Protein AF-A0A5K0V8P4-F1 (afdb_monomer_lite)

Sequence (91 aa):
MARNDQELKAAKNAYKEAVATGNRREEARWANVMGDLLRRRGEYVEALRWLRIDYDVSVKHLPEKHLLPTCQSLGEVYLRLESFEDALVYQ

Organism: NCBI:txid210225

Foldseek 3Di:
DVVLVVVLVVLVVQLVVCVVVVVLLSVLVSLQSNLVSCVVVVVLVVSLVSLVSSQVSCVPPHPPVSCLSSLVSQLVSCVSVVVNVSNVVSD

Secondary structure (DSSP, 8-state):
-HHHHHHHHHHHHHHHHHHHHT-HHHHHHHHHHHHHHHHHTT-HHHHHHHHHHHHHHHHHHS-GGGTHHHHHHHHHHHHHTT-HHHHHHT-

InterPro domains:
  IPR011990 Tetratricopeptide-like helical domain superfamily [G3DSA:1.25.40.10] (1-91)
  IPR011990 Tetratricopeptide-like helical domain superfamily [SSF48452] (6-90)
  IPR044227 Protein TONSOKU [PTHR47684] (1-91)

pLDDT: mean 94.81, std 6.68, range [59.62, 98.44]

Radius of gyration: 12.79 Å; chains: 1; bounding box: 23×34×30 Å

Structure (mmCIF, N/CA/C/O backbone):
data_AF-A0A5K0V8P4-F1
#
_entry.id   AF-A0A5K0V8P4-F1
#
loop_
_atom_site.group_PDB
_atom_site.id
_atom_site.type_symbol
_atom_sit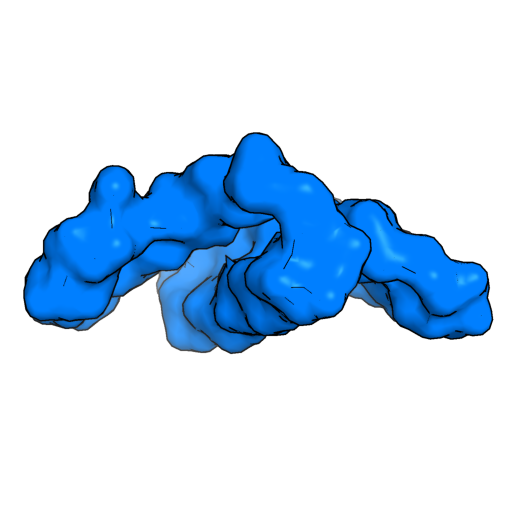e.label_atom_id
_atom_site.label_alt_id
_atom_site.label_comp_id
_atom_site.label_asym_id
_atom_site.label_entity_id
_atom_site.label_seq_id
_atom_site.pdbx_PDB_ins_code
_atom_site.Cartn_x
_atom_site.Cartn_y
_atom_site.Cartn_z
_atom_site.occupancy
_atom_site.B_iso_or_equiv
_atom_site.auth_seq_id
_atom_site.auth_comp_id
_atom_site.auth_asym_id
_atom_site.auth_atom_id
_atom_site.pdbx_PDB_model_num
ATOM 1 N N . MET A 1 1 ? -1.494 20.042 8.415 1.00 59.62 1 MET A N 1
ATOM 2 C CA . MET A 1 1 ? -2.342 19.799 7.226 1.00 59.62 1 MET A CA 1
ATOM 3 C C . MET A 1 1 ? -1.572 20.080 5.933 1.00 59.62 1 MET A C 1
ATOM 5 O O . MET A 1 1 ? -1.252 19.111 5.266 1.00 59.62 1 MET A O 1
ATOM 9 N N . ALA A 1 2 ? -1.110 21.311 5.665 1.00 68.19 2 ALA A N 1
ATOM 10 C CA . ALA A 1 2 ? -0.412 21.666 4.410 1.00 68.19 2 ALA A CA 1
ATOM 11 C C . ALA A 1 2 ? 0.793 20.776 4.010 1.00 68.19 2 ALA A C 1
ATOM 13 O O . ALA A 1 2 ? 0.958 20.448 2.837 1.00 68.19 2 ALA A O 1
ATOM 14 N N . ARG A 1 3 ? 1.621 20.342 4.972 1.00 76.06 3 ARG A N 1
ATOM 15 C CA . ARG A 1 3 ? 2.777 19.466 4.699 1.00 76.06 3 ARG A CA 1
ATOM 16 C C . ARG A 1 3 ? 2.361 18.091 4.166 1.00 76.06 3 ARG A C 1
ATOM 18 O O . ARG A 1 3 ? 2.896 17.644 3.158 1.00 76.06 3 ARG A O 1
ATOM 25 N N . ASN A 1 4 ? 1.363 17.460 4.787 1.00 75.69 4 ASN A N 1
ATOM 26 C CA . ASN A 1 4 ? 0.887 16.151 4.343 1.00 75.69 4 ASN A CA 1
ATOM 27 C C . ASN A 1 4 ? 0.246 16.242 2.948 1.00 75.69 4 ASN A C 1
ATOM 29 O O . ASN A 1 4 ? 0.184 15.235 2.249 1.00 75.69 4 ASN A O 1
ATOM 33 N N . ASP A 1 5 ? -0.333 17.389 2.561 1.00 87.19 5 ASP A N 1
ATOM 34 C CA . ASP A 1 5 ? -0.987 17.550 1.248 1.00 87.19 5 ASP A CA 1
ATOM 35 C C . ASP A 1 5 ? 0.057 17.596 0.135 1.00 87.19 5 ASP A C 1
ATOM 37 O O . ASP A 1 5 ? -0.106 16.988 -0.925 1.00 87.19 5 ASP A O 1
ATOM 41 N N . GLN A 1 6 ? 1.174 18.267 0.410 1.00 91.88 6 GLN A N 1
ATOM 42 C CA . GLN A 1 6 ? 2.330 18.278 -0.470 1.00 91.88 6 GLN A CA 1
ATOM 43 C C . GLN A 1 6 ? 2.969 16.887 -0.578 1.00 91.88 6 GLN A C 1
ATOM 45 O O . GLN A 1 6 ? 3.298 16.464 -1.685 1.00 91.88 6 GLN A O 1
ATOM 50 N N . GLU A 1 7 ? 3.085 16.158 0.536 1.00 92.81 7 GLU A N 1
ATOM 51 C CA . GLU A 1 7 ? 3.600 14.782 0.561 1.00 92.81 7 GLU A CA 1
ATOM 52 C C . GLU A 1 7 ? 2.709 13.826 -0.250 1.00 92.81 7 GLU A C 1
ATOM 54 O O . GLU A 1 7 ? 3.223 13.095 -1.095 1.00 92.81 7 GLU A O 1
ATOM 59 N N . LEU A 1 8 ? 1.378 13.897 -0.100 1.00 94.25 8 LEU A N 1
ATOM 60 C CA . LEU A 1 8 ? 0.442 13.111 -0.917 1.00 94.25 8 LEU A CA 1
ATOM 61 C C . LEU A 1 8 ? 0.550 13.451 -2.405 1.00 94.25 8 LEU A C 1
ATOM 63 O O . LEU A 1 8 ? 0.542 12.563 -3.256 1.00 94.25 8 LEU A O 1
ATOM 67 N N . LYS A 1 9 ? 0.661 14.737 -2.748 1.00 95.94 9 LYS A N 1
ATOM 68 C CA . LYS A 1 9 ? 0.798 15.155 -4.147 1.00 95.94 9 LYS A CA 1
ATOM 69 C C . LYS A 1 9 ? 2.107 14.647 -4.757 1.00 95.94 9 LYS A C 1
ATOM 71 O O . LYS A 1 9 ? 2.098 14.163 -5.888 1.00 95.94 9 LYS A O 1
ATOM 76 N N . ALA A 1 10 ? 3.209 14.738 -4.015 1.00 96.31 10 ALA A N 1
ATOM 77 C CA . ALA A 1 10 ? 4.510 14.243 -4.449 1.00 96.31 10 ALA A CA 1
ATOM 78 C C . ALA A 1 10 ? 4.498 12.717 -4.629 1.00 96.31 10 ALA A C 1
ATOM 80 O O . ALA A 1 10 ? 4.866 12.232 -5.698 1.00 96.31 10 ALA A O 1
ATOM 81 N N . ALA A 1 11 ? 3.990 11.973 -3.641 1.00 96.81 11 ALA A N 1
ATOM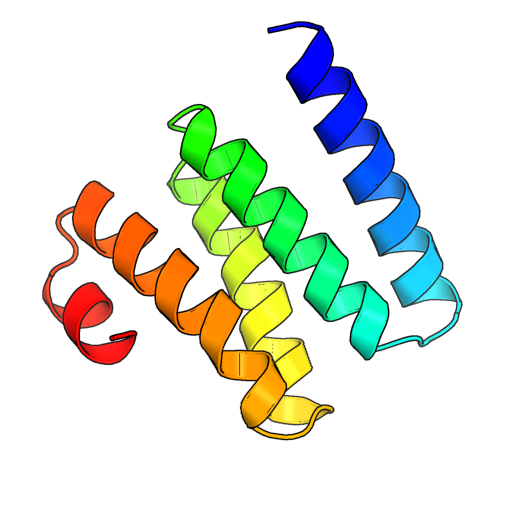 82 C CA . ALA A 1 11 ? 3.874 10.518 -3.707 1.00 96.81 11 ALA A CA 1
ATOM 83 C C . ALA A 1 11 ? 2.976 10.064 -4.870 1.00 96.81 11 ALA A C 1
ATOM 85 O O . ALA A 1 11 ? 3.341 9.157 -5.614 1.00 96.81 11 ALA A O 1
ATOM 86 N N . LYS A 1 12 ? 1.851 10.751 -5.114 1.00 97.31 12 LYS A N 1
ATOM 87 C CA . LYS A 1 12 ? 0.964 10.459 -6.251 1.00 97.31 12 LYS A CA 1
ATOM 88 C C . LYS A 1 12 ? 1.635 10.690 -7.606 1.00 97.31 12 LYS A C 1
ATOM 90 O O . LYS A 1 12 ? 1.376 9.942 -8.547 1.00 97.31 12 LYS A O 1
ATOM 95 N N . ASN A 1 13 ? 2.467 11.722 -7.734 1.00 98.00 13 ASN A N 1
ATOM 96 C CA . ASN A 1 13 ? 3.220 11.965 -8.965 1.00 98.00 13 ASN A CA 1
ATOM 97 C C . ASN A 1 13 ? 4.284 10.883 -9.186 1.00 98.00 13 ASN A C 1
ATOM 99 O O . ASN A 1 13 ? 4.362 10.339 -10.284 1.00 98.00 13 ASN A O 1
ATOM 103 N N . ALA A 1 14 ? 5.027 10.518 -8.140 1.00 98.06 14 ALA A N 1
ATOM 104 C CA . ALA A 1 14 ? 6.039 9.469 -8.213 1.00 98.06 14 ALA A CA 1
ATOM 105 C C . ALA A 1 14 ? 5.429 8.083 -8.506 1.00 98.06 14 ALA A C 1
ATOM 107 O O . ALA A 1 14 ? 5.973 7.323 -9.302 1.00 98.06 14 ALA A O 1
ATOM 108 N N . TYR A 1 15 ? 4.244 7.789 -7.957 1.00 98.25 15 TYR A N 1
ATOM 109 C CA . TYR A 1 15 ? 3.459 6.608 -8.326 1.00 98.25 15 TYR A CA 1
ATOM 110 C C . TYR A 1 15 ? 3.146 6.581 -9.830 1.00 98.25 15 TYR A C 1
ATOM 112 O O . TYR A 1 15 ? 3.400 5.583 -10.499 1.00 98.25 15 TYR A O 1
ATOM 120 N N . LYS A 1 16 ? 2.634 7.686 -10.389 1.00 98.31 16 LYS A N 1
ATOM 121 C CA . LYS A 1 16 ? 2.310 7.768 -11.825 1.00 98.31 16 LYS A CA 1
ATOM 122 C C . LYS A 1 16 ? 3.536 7.567 -12.711 1.00 98.31 16 LYS A C 1
ATOM 124 O O . LYS A 1 16 ? 3.432 6.913 -13.743 1.00 98.31 16 LYS A O 1
ATOM 129 N N . GLU A 1 17 ? 4.676 8.121 -12.317 1.00 98.44 17 GLU A N 1
ATOM 130 C CA . GLU A 1 17 ? 5.940 7.932 -13.027 1.00 98.44 17 GLU A CA 1
ATOM 131 C C . GLU A 1 17 ? 6.406 6.470 -12.973 1.00 98.44 17 GLU A C 1
ATOM 133 O O . GLU A 1 17 ? 6.791 5.904 -13.997 1.00 98.44 17 GLU A O 1
ATOM 138 N N . ALA A 1 18 ? 6.298 5.818 -11.813 1.00 98.12 18 ALA A N 1
ATOM 139 C CA . ALA A 1 18 ? 6.622 4.401 -11.670 1.00 98.12 18 ALA A CA 1
ATOM 140 C C . ALA A 1 18 ? 5.729 3.511 -12.551 1.00 98.12 18 ALA A C 1
ATOM 142 O O . ALA A 1 18 ? 6.232 2.619 -13.232 1.00 98.12 18 ALA A O 1
ATOM 143 N N . VAL A 1 19 ? 4.425 3.805 -12.612 1.00 98.00 19 VAL A N 1
ATOM 144 C CA . VAL A 1 19 ? 3.488 3.123 -13.520 1.00 98.00 19 VAL A CA 1
ATOM 145 C C . VAL A 1 19 ? 3.883 3.353 -14.982 1.00 98.00 19 VAL A C 1
ATOM 147 O O . VAL A 1 19 ? 3.958 2.399 -15.752 1.00 98.00 19 VAL A O 1
ATOM 150 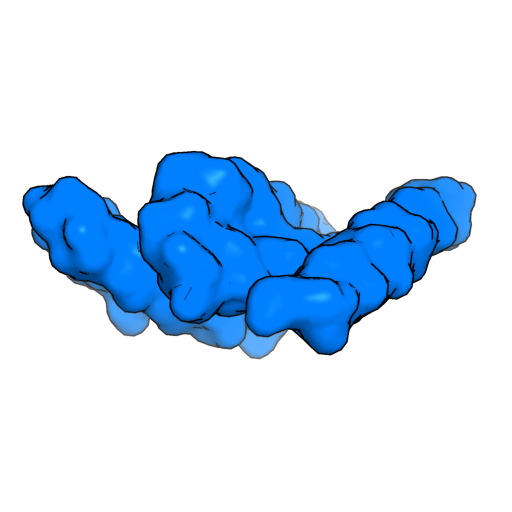N N . ALA A 1 20 ? 4.181 4.598 -15.368 1.00 98.19 20 ALA A N 1
ATOM 151 C CA . ALA A 1 20 ? 4.543 4.950 -16.743 1.00 98.19 20 ALA A CA 1
ATOM 152 C C . ALA A 1 20 ? 5.858 4.300 -17.206 1.00 98.19 20 ALA A C 1
ATOM 154 O O . ALA A 1 20 ? 6.004 3.963 -18.378 1.00 98.19 20 ALA A O 1
ATOM 155 N N . THR A 1 21 ? 6.802 4.104 -16.287 1.00 97.75 21 THR A N 1
ATOM 156 C CA . THR A 1 21 ? 8.098 3.461 -16.554 1.00 97.75 21 THR A CA 1
ATOM 157 C C . THR A 1 21 ? 8.065 1.939 -16.388 1.00 97.75 21 THR A C 1
ATOM 159 O O . THR A 1 21 ? 9.064 1.274 -16.655 1.00 97.75 21 THR A O 1
ATOM 162 N N . GLY A 1 22 ? 6.936 1.366 -15.952 1.00 97.38 22 GLY A N 1
ATOM 163 C CA . GLY A 1 22 ? 6.804 -0.068 -15.679 1.00 97.38 22 GLY A CA 1
ATOM 164 C C . GLY A 1 22 ? 7.577 -0.543 -14.442 1.00 97.38 22 GLY A C 1
ATOM 165 O O . GLY A 1 22 ? 7.781 -1.745 -14.262 1.00 97.38 22 GLY A O 1
ATOM 166 N N . ASN A 1 23 ? 8.013 0.374 -13.575 1.00 98.00 23 ASN A N 1
ATOM 167 C CA . ASN A 1 23 ? 8.756 0.050 -12.365 1.00 98.00 23 ASN A CA 1
ATOM 168 C C . ASN A 1 23 ? 7.811 -0.432 -11.254 1.00 98.00 23 ASN A C 1
ATOM 170 O O . ASN A 1 23 ? 7.397 0.335 -10.384 1.00 98.00 23 ASN A O 1
ATOM 174 N N . ARG A 1 24 ? 7.518 -1.738 -11.257 1.00 97.56 24 ARG A N 1
ATOM 175 C CA . ARG A 1 24 ? 6.609 -2.387 -10.293 1.00 97.56 24 ARG A CA 1
ATOM 176 C C . ARG A 1 24 ? 7.020 -2.204 -8.836 1.00 97.56 24 ARG A C 1
ATOM 178 O O . ARG A 1 24 ? 6.166 -2.093 -7.965 1.00 97.56 24 ARG A O 1
ATOM 185 N N . ARG A 1 25 ? 8.326 -2.139 -8.560 1.00 97.12 25 ARG A N 1
ATOM 186 C CA . ARG A 1 25 ? 8.828 -1.940 -7.195 1.00 97.12 25 ARG A CA 1
ATOM 187 C C . ARG A 1 25 ? 8.475 -0.552 -6.670 1.00 97.12 25 ARG A C 1
ATOM 189 O O . ARG A 1 25 ? 8.018 -0.429 -5.539 1.00 97.12 25 ARG A O 1
ATOM 196 N N . GLU A 1 26 ? 8.713 0.484 -7.467 1.00 97.88 26 GLU A N 1
ATOM 197 C CA . GLU A 1 26 ? 8.373 1.852 -7.067 1.00 97.88 26 GLU A CA 1
ATOM 198 C C . GLU A 1 26 ? 6.858 2.086 -7.100 1.00 97.88 26 GLU A C 1
ATOM 200 O O . GLU A 1 26 ? 6.349 2.795 -6.240 1.00 97.88 26 GLU A O 1
ATOM 205 N N . GLU A 1 27 ? 6.126 1.447 -8.019 1.00 98.19 27 GLU A N 1
ATOM 206 C CA . GLU A 1 27 ? 4.657 1.465 -8.055 1.00 98.19 27 GLU A CA 1
ATOM 207 C C . GLU A 1 27 ? 4.076 0.988 -6.716 1.00 98.19 27 GLU A C 1
ATOM 209 O O . GLU A 1 27 ? 3.316 1.719 -6.077 1.00 98.19 27 GLU A O 1
ATOM 214 N N . ALA A 1 28 ? 4.506 -0.192 -6.260 1.00 97.94 28 ALA A N 1
ATOM 215 C CA . ALA A 1 28 ? 4.086 -0.776 -4.992 1.00 97.94 28 ALA A CA 1
ATOM 216 C C . ALA A 1 28 ? 4.485 0.116 -3.801 1.00 97.94 28 ALA A C 1
ATOM 218 O O . ALA A 1 28 ? 3.650 0.513 -2.987 1.00 97.94 28 ALA A O 1
ATOM 219 N N . ARG A 1 29 ? 5.749 0.569 -3.770 1.00 97.81 29 ARG A N 1
ATOM 220 C CA . ARG A 1 29 ? 6.265 1.441 -2.704 1.00 97.81 29 ARG A CA 1
ATOM 221 C C . ARG A 1 29 ? 5.471 2.739 -2.569 1.00 97.81 29 ARG A C 1
ATOM 223 O O . ARG A 1 29 ? 5.137 3.143 -1.458 1.00 97.81 29 ARG A O 1
ATOM 230 N N . TRP A 1 30 ? 5.201 3.433 -3.674 1.00 98.25 30 TRP A N 1
ATOM 231 C CA . TRP A 1 30 ? 4.480 4.704 -3.619 1.00 98.25 30 TRP A CA 1
ATOM 232 C C . TRP A 1 30 ? 3.005 4.516 -3.285 1.00 98.25 30 TRP A C 1
ATOM 234 O O . TRP A 1 30 ? 2.443 5.361 -2.588 1.00 98.25 30 TRP A O 1
ATOM 244 N N . ALA A 1 31 ? 2.398 3.402 -3.698 1.00 98.25 31 ALA A N 1
ATOM 245 C CA . ALA A 1 31 ? 1.062 3.039 -3.251 1.00 98.25 31 ALA A CA 1
ATOM 246 C C . ALA A 1 31 ? 1.017 2.799 -1.727 1.00 98.25 31 ALA A C 1
ATOM 248 O O . ALA A 1 31 ? 0.136 3.345 -1.061 1.00 98.25 31 ALA A O 1
ATOM 249 N N . ASN A 1 32 ? 2.017 2.119 -1.151 1.00 97.94 32 ASN A N 1
ATOM 250 C CA . ASN A 1 32 ? 2.143 1.960 0.303 1.00 97.94 32 ASN A CA 1
ATOM 251 C C . ASN A 1 32 ? 2.196 3.311 1.033 1.00 97.94 32 ASN A C 1
ATOM 253 O O . ASN A 1 32 ? 1.413 3.576 1.944 1.00 97.94 32 ASN A O 1
ATOM 257 N N . VAL A 1 33 ? 3.083 4.202 0.570 1.00 97.56 33 VAL A N 1
ATOM 258 C CA . VAL A 1 33 ? 3.282 5.540 1.149 1.00 97.56 33 VAL A CA 1
ATOM 259 C C . VAL A 1 33 ? 1.997 6.367 1.100 1.00 97.56 33 VAL A C 1
ATOM 261 O O . VAL A 1 33 ? 1.664 7.041 2.074 1.00 97.56 33 VAL A O 1
ATOM 264 N N . MET A 1 34 ? 1.255 6.313 -0.011 1.00 98.06 34 MET A N 1
ATOM 265 C CA . MET A 1 34 ? -0.051 6.969 -0.122 1.00 98.06 34 MET A CA 1
ATOM 266 C C . MET A 1 34 ? -1.031 6.432 0.924 1.00 98.06 34 MET A C 1
ATOM 268 O O . MET A 1 34 ? -1.655 7.221 1.637 1.00 98.06 34 MET A O 1
ATOM 272 N N . GLY A 1 35 ? -1.119 5.105 1.053 1.00 97.56 35 GLY A N 1
ATOM 273 C CA . GLY A 1 35 ? -1.948 4.438 2.053 1.00 97.56 35 GLY A CA 1
ATOM 274 C C . GLY A 1 35 ? -1.624 4.886 3.477 1.00 97.56 35 GLY A C 1
ATOM 275 O O . GLY A 1 35 ? -2.507 5.301 4.226 1.00 97.56 35 GLY A O 1
ATOM 276 N N . ASP A 1 36 ? -0.343 4.909 3.827 1.00 96.94 36 ASP A N 1
ATOM 277 C CA . ASP A 1 36 ? 0.129 5.326 5.145 1.00 96.94 36 ASP A CA 1
ATOM 278 C C . ASP A 1 36 ? -0.148 6.803 5.455 1.00 96.94 36 ASP A C 1
ATOM 280 O O . ASP A 1 36 ? -0.562 7.143 6.569 1.00 96.94 36 ASP A O 1
ATOM 284 N N . LEU A 1 37 ? 0.045 7.698 4.483 1.00 96.31 37 LEU A N 1
ATOM 285 C CA . LEU A 1 37 ? -0.250 9.123 4.649 1.00 96.31 37 LEU A CA 1
ATOM 286 C C . LEU A 1 37 ? -1.745 9.368 4.887 1.00 96.31 37 LEU A C 1
ATOM 288 O O . LEU A 1 37 ? -2.100 10.174 5.749 1.00 96.31 37 LEU A O 1
ATOM 292 N N . LEU A 1 38 ? -2.614 8.664 4.159 1.00 96.69 38 LEU A N 1
ATOM 293 C CA . LEU A 1 38 ? -4.070 8.739 4.319 1.00 96.69 38 LEU A CA 1
ATOM 294 C C . LEU A 1 38 ? -4.522 8.138 5.652 1.00 96.69 38 LEU A C 1
ATOM 296 O O . LEU A 1 38 ? -5.309 8.745 6.378 1.00 96.69 38 LEU A O 1
ATOM 300 N N . ARG A 1 39 ? -3.945 7.000 6.048 1.00 95.38 39 ARG A N 1
ATOM 301 C CA . ARG A 1 39 ? -4.197 6.371 7.348 1.00 95.38 39 ARG A CA 1
ATOM 302 C C . ARG A 1 39 ? -3.862 7.311 8.503 1.00 95.38 39 ARG A C 1
ATOM 304 O O . ARG A 1 39 ? -4.652 7.436 9.436 1.00 95.38 39 ARG A O 1
ATOM 311 N N . ARG A 1 40 ? -2.734 8.029 8.431 1.00 94.00 40 ARG A N 1
ATOM 312 C CA . ARG A 1 40 ? -2.345 9.039 9.438 1.00 94.00 40 ARG A CA 1
ATOM 313 C C . ARG A 1 40 ? -3.304 10.231 9.509 1.00 94.00 40 ARG A C 1
ATOM 315 O O . ARG A 1 40 ? -3.326 10.916 10.526 1.00 94.00 40 ARG A O 1
ATOM 322 N N . ARG A 1 41 ? -4.092 10.484 8.460 1.00 93.81 41 ARG A N 1
ATOM 323 C CA . ARG A 1 41 ? -5.152 11.509 8.441 1.00 93.81 41 ARG A CA 1
ATOM 324 C C . ARG A 1 41 ? -6.502 11.005 8.948 1.00 93.81 41 ARG A C 1
ATOM 326 O O . ARG A 1 41 ? -7.413 11.810 9.097 1.00 93.81 41 ARG A O 1
ATOM 333 N N . GLY A 1 42 ? -6.639 9.703 9.192 1.00 94.94 42 GLY A N 1
ATOM 334 C CA . GLY A 1 42 ? -7.927 9.074 9.486 1.00 94.94 42 GLY A CA 1
ATOM 335 C C . GLY A 1 42 ? -8.753 8.745 8.239 1.00 94.94 42 GLY A C 1
ATOM 336 O O . GLY A 1 42 ? -9.888 8.295 8.359 1.00 94.94 42 GLY A O 1
ATOM 337 N N . GLU A 1 43 ? -8.200 8.918 7.035 1.00 97.00 43 GLU A N 1
ATOM 338 C CA . GLU A 1 43 ? -8.862 8.591 5.767 1.00 97.00 43 GLU A CA 1
ATOM 339 C C . GLU A 1 43 ? -8.722 7.087 5.463 1.00 97.00 43 GLU A C 1
ATOM 341 O O . GLU A 1 43 ? -8.126 6.678 4.468 1.00 97.00 43 GLU A O 1
ATOM 346 N N . TYR A 1 44 ? -9.236 6.239 6.357 1.00 96.88 44 TYR A N 1
ATOM 347 C CA . TYR A 1 44 ? -8.971 4.795 6.361 1.00 96.88 44 TYR A CA 1
ATOM 348 C C . TYR A 1 44 ? -9.475 4.059 5.113 1.00 96.88 44 TYR A C 1
ATOM 350 O O . TYR A 1 44 ? -8.793 3.171 4.609 1.00 96.88 44 TYR A O 1
ATOM 358 N N . VAL A 1 45 ? -10.636 4.440 4.573 1.00 96.38 45 VAL A N 1
ATOM 359 C CA . VAL A 1 45 ? -11.197 3.799 3.369 1.00 96.38 45 VAL A CA 1
ATOM 360 C C . VAL A 1 45 ? -10.332 4.076 2.138 1.00 96.38 45 VAL A C 1
ATOM 362 O O . VAL A 1 45 ? -10.071 3.168 1.350 1.00 96.38 45 VAL A O 1
ATOM 365 N N . GLU A 1 46 ? -9.862 5.313 1.972 1.00 97.38 46 GLU A N 1
ATOM 366 C CA . GLU A 1 46 ? -8.975 5.664 0.860 1.00 97.38 46 GLU A CA 1
ATOM 367 C C . GLU A 1 46 ? -7.579 5.066 1.077 1.00 97.38 46 GLU A C 1
ATOM 369 O O . GLU A 1 46 ? -6.983 4.546 0.134 1.00 97.38 46 GLU A O 1
ATOM 374 N N . ALA A 1 47 ? -7.091 5.035 2.323 1.00 98.06 47 ALA A N 1
ATOM 375 C CA . ALA A 1 47 ? -5.855 4.343 2.676 1.00 98.06 47 ALA A CA 1
ATOM 376 C C . ALA A 1 47 ? -5.887 2.870 2.246 1.00 98.06 47 ALA A C 1
ATOM 378 O O . ALA A 1 47 ? -4.957 2.398 1.593 1.00 98.06 47 ALA A O 1
ATOM 379 N N . LEU A 1 48 ? -6.986 2.166 2.535 1.00 97.88 48 LEU A N 1
ATOM 380 C CA . LEU A 1 48 ? -7.167 0.762 2.175 1.00 97.88 48 LEU A CA 1
ATOM 381 C C . LEU A 1 48 ? -7.063 0.526 0.661 1.00 97.88 48 LEU A C 1
ATOM 383 O O . LEU A 1 48 ? -6.468 -0.458 0.227 1.00 97.88 48 LEU A O 1
ATOM 387 N N . ARG A 1 49 ? -7.613 1.433 -0.158 1.00 98.19 49 ARG A N 1
ATOM 388 C CA . ARG A 1 49 ? -7.533 1.330 -1.625 1.00 98.19 49 ARG A CA 1
ATOM 389 C C . ARG A 1 49 ? -6.090 1.378 -2.108 1.00 98.19 49 ARG A C 1
ATOM 391 O O . ARG A 1 49 ? -5.701 0.557 -2.931 1.00 98.19 49 ARG A O 1
ATOM 398 N N . TRP A 1 50 ? -5.298 2.300 -1.570 1.00 98.44 50 TRP A N 1
ATOM 399 C CA . TRP A 1 50 ? -3.885 2.431 -1.922 1.00 98.44 50 TRP A CA 1
ATOM 400 C C . TRP A 1 50 ? -3.044 1.249 -1.442 1.00 98.44 50 TRP A C 1
ATOM 402 O O . TRP A 1 50 ? -2.243 0.722 -2.209 1.00 98.44 50 TRP A O 1
ATOM 412 N N . LEU A 1 51 ? -3.273 0.773 -0.218 1.00 98.00 51 LEU A N 1
ATOM 413 C CA . LEU A 1 51 ? -2.568 -0.397 0.308 1.00 98.00 51 LEU A CA 1
ATOM 414 C C . LEU A 1 51 ? -2.895 -1.679 -0.474 1.00 98.00 51 LEU A C 1
ATOM 416 O O . LEU A 1 51 ? -2.018 -2.510 -0.682 1.00 98.00 51 LEU A O 1
ATOM 420 N N . ARG A 1 52 ? -4.127 -1.832 -0.977 1.00 97.69 52 ARG A N 1
ATOM 421 C CA . ARG A 1 52 ? -4.489 -2.958 -1.857 1.00 97.69 52 ARG A CA 1
ATOM 422 C C . ARG A 1 52 ? -3.768 -2.915 -3.205 1.00 97.69 52 ARG A C 1
ATOM 424 O O . ARG A 1 52 ? -3.385 -3.966 -3.701 1.00 97.69 52 ARG A O 1
ATOM 431 N N . ILE A 1 53 ? -3.532 -1.727 -3.770 1.00 98.25 53 ILE A N 1
ATOM 432 C CA . ILE A 1 53 ? -2.730 -1.587 -5.000 1.00 98.25 53 ILE A CA 1
ATOM 433 C C . ILE A 1 53 ? -1.308 -2.100 -4.761 1.00 98.25 53 ILE A C 1
ATOM 435 O O . ILE A 1 53 ? -0.804 -2.893 -5.552 1.00 98.25 53 ILE A O 1
ATOM 439 N N . ASP A 1 54 ? -0.674 -1.672 -3.668 1.00 98.19 54 ASP A N 1
ATOM 440 C CA . ASP A 1 54 ? 0.650 -2.161 -3.278 1.00 98.19 54 ASP A CA 1
ATOM 441 C C . ASP A 1 54 ? 0.659 -3.687 -3.105 1.00 98.19 54 ASP A C 1
ATOM 443 O O . ASP A 1 54 ? 1.484 -4.370 -3.710 1.00 98.19 54 ASP A O 1
ATOM 447 N N . TYR A 1 55 ? -0.316 -4.229 -2.372 1.00 97.56 55 TYR A N 1
ATOM 448 C CA . TYR A 1 55 ? -0.432 -5.666 -2.130 1.00 97.56 55 TYR A CA 1
ATOM 449 C C . TYR A 1 55 ? -0.538 -6.448 -3.444 1.00 97.56 55 TYR A C 1
ATOM 451 O O . TYR A 1 55 ? 0.232 -7.378 -3.678 1.00 97.56 55 TYR A O 1
ATOM 459 N N . ASP A 1 56 ? -1.433 -6.030 -4.341 1.00 97.94 56 ASP A N 1
ATOM 460 C CA . ASP A 1 56 ? -1.659 -6.698 -5.621 1.00 97.94 56 ASP A CA 1
ATOM 461 C C . ASP A 1 56 ? -0.422 -6.666 -6.525 1.00 97.94 56 ASP A C 1
ATOM 463 O O . ASP A 1 56 ? -0.110 -7.661 -7.187 1.00 97.94 56 ASP A O 1
ATOM 467 N N . VAL A 1 57 ? 0.290 -5.536 -6.573 1.00 97.75 57 VAL A N 1
ATOM 468 C CA . VAL A 1 57 ? 1.528 -5.408 -7.354 1.00 97.75 57 VAL A CA 1
ATOM 469 C C . VAL A 1 57 ? 2.628 -6.270 -6.741 1.00 97.75 57 VAL A C 1
ATOM 471 O O . VAL A 1 57 ? 3.315 -6.993 -7.467 1.00 97.75 57 VAL A O 1
ATOM 474 N N . SER A 1 58 ? 2.769 -6.231 -5.416 1.00 97.00 58 SER A N 1
ATOM 475 C CA . SER A 1 58 ? 3.771 -6.992 -4.677 1.00 97.00 58 SER A CA 1
ATOM 476 C C . SER A 1 58 ? 3.577 -8.499 -4.846 1.00 97.00 58 SER A C 1
ATOM 478 O O . SER A 1 58 ? 4.527 -9.177 -5.229 1.00 97.00 58 SER A O 1
ATOM 480 N N . VAL A 1 59 ? 2.352 -9.015 -4.690 1.00 96.88 59 VAL A N 1
ATOM 481 C CA . VAL A 1 59 ? 2.022 -10.440 -4.900 1.00 96.88 59 VAL A CA 1
ATOM 482 C C . VAL A 1 59 ? 2.322 -10.900 -6.324 1.00 96.88 59 VAL A C 1
ATOM 484 O O . VAL A 1 59 ? 2.833 -11.999 -6.528 1.00 96.88 59 VAL A O 1
ATOM 487 N N . LYS A 1 60 ? 1.986 -10.085 -7.330 1.00 97.19 60 LYS A N 1
ATOM 488 C CA . LYS A 1 60 ? 2.088 -10.495 -8.740 1.00 97.19 60 LYS A CA 1
ATOM 489 C C . LYS A 1 60 ? 3.496 -10.386 -9.308 1.00 97.19 60 LYS A C 1
ATOM 491 O O . LYS A 1 60 ? 3.819 -11.102 -10.256 1.00 97.19 60 LYS A O 1
ATOM 496 N N . HIS A 1 61 ? 4.300 -9.446 -8.813 1.00 97.00 61 HIS A N 1
ATOM 497 C CA . HIS A 1 61 ? 5.514 -9.023 -9.513 1.00 97.00 61 HIS A CA 1
ATOM 498 C C . HIS A 1 61 ? 6.769 -8.970 -8.647 1.00 97.00 61 HIS A C 1
ATOM 500 O O . HIS A 1 61 ? 7.861 -8.876 -9.210 1.00 97.00 61 HIS A O 1
ATOM 506 N N . LEU A 1 62 ? 6.653 -8.998 -7.316 1.00 96.12 62 LEU A N 1
ATOM 507 C CA . LEU A 1 62 ? 7.783 -8.782 -6.417 1.00 96.12 62 LEU A CA 1
ATOM 508 C C . LEU A 1 62 ? 8.053 -10.008 -5.530 1.00 96.12 62 LEU A C 1
ATOM 510 O O . LEU A 1 62 ? 7.164 -10.816 -5.278 1.00 96.12 62 LEU A O 1
ATOM 514 N N . PRO A 1 63 ? 9.289 -10.161 -5.023 1.00 96.00 63 PRO A N 1
ATOM 515 C CA . PRO A 1 63 ? 9.583 -11.156 -3.999 1.00 96.00 63 PRO A CA 1
ATOM 516 C C . PRO A 1 63 ? 8.784 -10.907 -2.714 1.00 96.00 63 PRO A C 1
ATOM 518 O O . PRO A 1 63 ? 8.618 -9.759 -2.304 1.00 96.00 63 PRO A O 1
ATOM 521 N N . GLU A 1 64 ? 8.416 -11.983 -2.019 1.00 91.00 64 GLU A N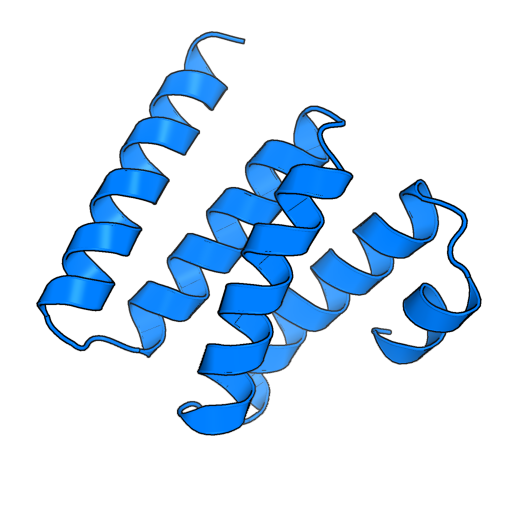 1
ATOM 522 C CA . GLU A 1 64 ? 7.541 -11.985 -0.833 1.00 91.00 64 GLU A CA 1
ATOM 523 C C . GLU A 1 64 ? 7.951 -11.000 0.275 1.00 91.00 64 GLU A C 1
ATOM 525 O O . GLU 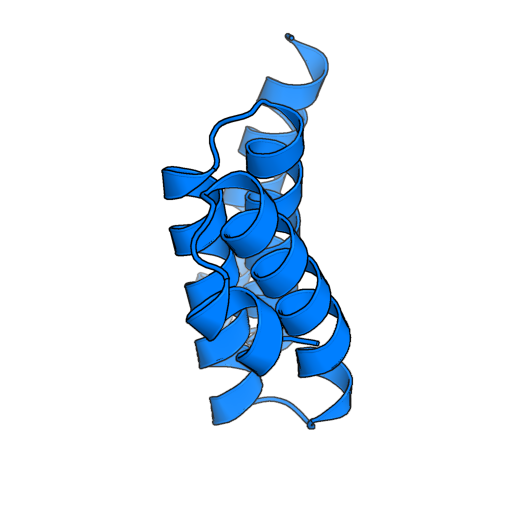A 1 64 ? 7.102 -10.379 0.904 1.00 91.00 64 GLU A O 1
ATOM 530 N N . LYS A 1 65 ? 9.251 -10.742 0.461 1.00 92.06 65 LYS A N 1
ATOM 531 C CA . LYS A 1 65 ? 9.744 -9.740 1.428 1.00 92.06 65 LYS A CA 1
ATOM 532 C C . LYS A 1 65 ? 9.161 -8.332 1.231 1.00 92.06 65 LYS A C 1
ATOM 534 O O . LYS A 1 65 ? 9.198 -7.529 2.158 1.00 92.06 65 LYS A O 1
ATOM 539 N N . HIS A 1 66 ? 8.689 -8.008 0.026 1.00 91.06 66 HIS A N 1
ATOM 540 C CA . HIS A 1 66 ? 8.076 -6.719 -0.282 1.00 91.06 66 HIS A CA 1
ATOM 541 C C . HIS A 1 66 ? 6.614 -6.621 0.171 1.00 91.06 66 HIS A C 1
ATOM 543 O O . HIS A 1 66 ? 6.130 -5.503 0.286 1.00 91.06 66 HIS A O 1
ATOM 549 N N . LEU A 1 67 ? 5.948 -7.740 0.486 1.00 92.75 67 LEU A N 1
ATOM 550 C CA . LEU A 1 67 ? 4.587 -7.741 1.029 1.00 92.75 67 LEU A CA 1
ATOM 551 C C . LEU A 1 67 ? 4.512 -7.300 2.492 1.00 92.75 67 LEU A C 1
ATOM 553 O O . LEU A 1 67 ? 3.500 -6.738 2.902 1.00 92.75 67 LEU A O 1
ATOM 557 N N . LEU A 1 68 ? 5.545 -7.591 3.290 1.00 92.88 68 LEU A N 1
ATOM 558 C CA . LEU A 1 68 ? 5.481 -7.440 4.750 1.00 92.88 68 LEU A CA 1
ATOM 559 C C . LEU A 1 68 ? 5.063 -6.026 5.199 1.00 92.88 68 LEU A C 1
ATOM 561 O O . LEU A 1 68 ? 4.165 -5.928 6.036 1.00 92.88 68 LEU A O 1
ATOM 565 N N . PRO A 1 69 ? 5.619 -4.930 4.635 1.00 94.06 69 PRO A N 1
ATOM 566 C CA . PRO A 1 69 ? 5.186 -3.582 5.002 1.00 94.06 69 PRO A CA 1
ATOM 567 C C . PRO A 1 69 ? 3.711 -3.320 4.668 1.00 94.06 69 PRO A C 1
ATOM 569 O O . PRO A 1 69 ? 3.004 -2.668 5.432 1.00 94.06 69 PRO A O 1
ATOM 572 N N . THR A 1 70 ? 3.222 -3.841 3.541 1.00 95.50 70 THR A N 1
ATOM 573 C CA . THR A 1 70 ? 1.832 -3.675 3.107 1.00 95.50 70 THR A CA 1
ATOM 574 C C . THR A 1 70 ? 0.858 -4.424 3.992 1.00 95.50 70 THR A C 1
ATOM 576 O O . THR A 1 70 ? -0.176 -3.864 4.350 1.00 95.50 70 THR A O 1
ATOM 579 N N . CYS A 1 71 ? 1.180 -5.669 4.355 1.00 96.31 71 CYS A N 1
ATOM 580 C CA . CYS A 1 71 ? 0.366 -6.459 5.272 1.00 96.31 71 CYS A CA 1
ATOM 581 C C . CYS A 1 71 ? 0.238 -5.732 6.610 1.00 96.31 71 CYS A C 1
ATOM 583 O O . CYS A 1 71 ? -0.881 -5.466 7.036 1.00 96.31 71 CYS A O 1
ATOM 585 N N . GLN A 1 72 ? 1.352 -5.267 7.186 1.00 96.00 72 GLN A N 1
ATOM 586 C CA . GLN A 1 72 ? 1.317 -4.492 8.426 1.00 96.00 72 GLN A CA 1
ATOM 587 C C . GLN A 1 72 ? 0.381 -3.274 8.317 1.00 96.00 72 GLN A C 1
ATOM 589 O O . GLN A 1 72 ? -0.506 -3.092 9.155 1.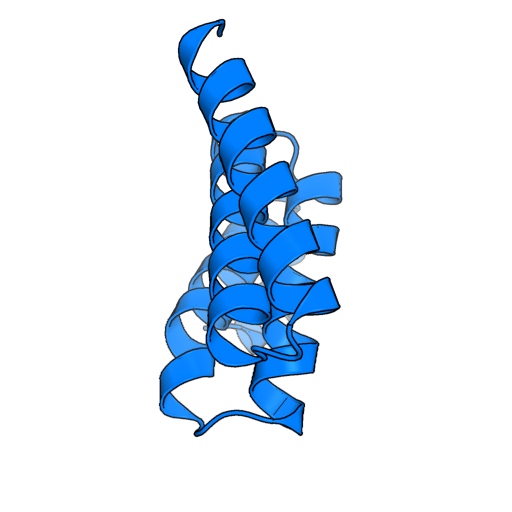00 96.00 72 GLN A O 1
ATOM 594 N N . SER A 1 73 ? 0.529 -2.450 7.273 1.00 96.50 73 SER A N 1
ATOM 595 C CA . SER A 1 73 ? -0.335 -1.279 7.085 1.00 96.50 73 SER A CA 1
ATOM 596 C C . SER A 1 73 ? -1.805 -1.663 6.868 1.00 96.50 73 SER A C 1
ATOM 598 O O . SER A 1 73 ? -2.687 -0.970 7.378 1.00 96.50 73 SER A O 1
ATOM 600 N N . LEU A 1 74 ? -2.095 -2.755 6.149 1.00 97.50 74 LEU A N 1
ATOM 601 C CA . LEU A 1 74 ? -3.457 -3.272 5.963 1.00 97.50 74 LEU A CA 1
ATOM 602 C C . LEU A 1 74 ? -4.063 -3.715 7.294 1.00 97.50 74 LEU A C 1
ATOM 604 O O . LEU A 1 74 ? -5.163 -3.273 7.619 1.00 97.50 74 LEU A O 1
ATOM 608 N N . GLY A 1 75 ? -3.341 -4.512 8.085 1.00 96.94 75 GLY A N 1
ATOM 609 C CA . GLY A 1 75 ? -3.773 -4.954 9.410 1.00 96.94 75 GLY A CA 1
ATOM 610 C C . GLY A 1 75 ? -4.088 -3.774 10.332 1.00 96.94 75 GLY A C 1
ATOM 611 O O . GLY A 1 75 ? -5.154 -3.729 10.947 1.00 96.94 75 GLY A O 1
ATOM 612 N N . GLU A 1 76 ? -3.225 -2.753 10.353 1.00 96.25 76 GLU A N 1
ATOM 613 C CA . GLU A 1 76 ? -3.466 -1.521 11.113 1.00 96.25 76 GLU A CA 1
ATOM 614 C C . GLU A 1 76 ? -4.721 -0.765 10.638 1.00 96.25 76 GLU A C 1
ATOM 616 O O . GLU A 1 76 ? -5.467 -0.243 11.469 1.00 96.25 76 GLU A O 1
ATOM 621 N N . VAL A 1 77 ? -4.974 -0.680 9.325 1.00 97.19 77 VAL A N 1
ATOM 622 C CA . VAL A 1 77 ? -6.178 -0.020 8.785 1.00 97.19 77 VAL A CA 1
ATOM 623 C C . VAL A 1 77 ? -7.440 -0.816 9.106 1.00 97.19 77 VAL A C 1
ATOM 625 O O . VAL A 1 77 ? -8.410 -0.223 9.577 1.00 97.19 77 VAL A O 1
ATOM 628 N N . TYR A 1 78 ? -7.441 -2.133 8.905 1.00 97.62 78 TYR A N 1
ATOM 629 C CA . TYR A 1 78 ? -8.594 -2.976 9.223 1.00 97.62 78 TYR A CA 1
ATOM 630 C C . TYR A 1 78 ? -8.918 -2.960 10.717 1.00 97.62 78 TYR A C 1
ATOM 632 O O . TYR A 1 78 ? -10.090 -2.871 11.076 1.00 97.62 78 TYR A O 1
ATOM 640 N N . LEU A 1 79 ? -7.902 -2.930 11.587 1.00 96.06 79 LEU A N 1
ATOM 641 C CA . LEU A 1 79 ? -8.099 -2.760 13.026 1.00 96.06 79 LEU A CA 1
ATOM 642 C C . LEU A 1 79 ? -8.799 -1.431 13.350 1.00 96.06 79 LEU A C 1
ATOM 644 O O . LEU A 1 79 ? -9.706 -1.394 14.177 1.00 96.06 79 LEU A O 1
ATOM 648 N N . ARG A 1 80 ? -8.409 -0.334 12.684 1.00 95.50 80 ARG A N 1
ATOM 649 C CA . ARG A 1 80 ? -9.047 0.989 12.848 1.00 95.50 80 ARG A CA 1
ATOM 650 C C . ARG A 1 80 ? -10.468 1.048 12.293 1.00 95.50 80 ARG A C 1
ATOM 652 O O . ARG A 1 80 ? -11.243 1.883 12.744 1.00 95.50 80 ARG A O 1
ATOM 659 N N . LEU A 1 81 ? -10.786 0.191 11.328 1.00 95.94 81 LEU A N 1
ATOM 660 C CA . LEU A 1 81 ? -12.122 0.013 10.758 1.00 95.94 81 LEU A CA 1
ATOM 661 C C . LEU A 1 81 ? -12.956 -1.040 11.506 1.00 95.94 81 LEU A C 1
ATOM 663 O O . LEU A 1 81 ? -14.035 -1.384 11.032 1.00 95.94 81 LEU A O 1
ATOM 667 N N . GLU A 1 82 ? -12.455 -1.584 12.621 1.00 96.44 82 GLU A N 1
ATOM 668 C CA . GLU A 1 82 ? -13.099 -2.658 13.398 1.00 96.44 82 GLU A CA 1
ATOM 669 C C . GLU A 1 82 ? -13.410 -3.922 12.566 1.00 96.44 82 GLU A C 1
ATOM 671 O O . GLU A 1 82 ? -14.252 -4.745 12.915 1.00 96.44 82 GLU A O 1
ATOM 676 N N . SER A 1 83 ? -12.690 -4.110 11.458 1.00 96.69 83 SER A N 1
ATOM 677 C CA . SER A 1 83 ? -12.778 -5.284 10.586 1.00 96.69 83 SER A CA 1
ATOM 678 C C . SER A 1 83 ? -11.784 -6.340 11.065 1.00 96.69 83 SER A C 1
ATOM 680 O O . SER A 1 83 ? -10.737 -6.560 10.461 1.00 96.69 83 SER A O 1
ATOM 682 N N . PHE A 1 84 ? -12.068 -6.941 12.221 1.00 95.06 84 PHE A N 1
ATOM 683 C CA . PHE A 1 84 ? -11.094 -7.774 12.937 1.00 95.06 84 PHE A CA 1
ATOM 684 C C . PHE A 1 84 ? -10.707 -9.060 12.201 1.00 95.06 84 PHE A C 1
ATOM 686 O O . PHE A 1 84 ? -9.564 -9.494 12.317 1.00 95.06 84 PHE A O 1
ATOM 693 N N . GLU A 1 85 ? -11.625 -9.649 11.430 1.00 96.06 85 GLU A N 1
ATOM 694 C CA . GLU A 1 85 ? -11.337 -10.840 10.620 1.00 96.06 85 GLU A CA 1
ATOM 695 C C . GLU A 1 85 ? -10.254 -10.541 9.580 1.00 96.06 85 GLU A C 1
ATOM 697 O O . GLU A 1 85 ? -9.229 -11.218 9.545 1.00 96.06 85 GLU A O 1
ATOM 702 N N . ASP A 1 86 ? -10.421 -9.462 8.813 1.00 94.25 86 ASP A N 1
ATOM 703 C CA . ASP A 1 86 ? -9.407 -9.004 7.863 1.00 94.25 86 ASP A CA 1
ATOM 704 C C . ASP A 1 86 ? -8.123 -8.583 8.588 1.00 94.25 86 ASP A C 1
ATOM 706 O O . ASP A 1 86 ? -7.020 -8.909 8.154 1.00 94.25 86 ASP A O 1
ATOM 710 N N . ALA A 1 87 ? -8.240 -7.902 9.731 1.00 95.38 87 ALA A N 1
ATOM 711 C CA . ALA A 1 87 ? -7.076 -7.482 10.500 1.00 95.38 87 ALA A CA 1
ATOM 712 C C . ALA A 1 87 ? -6.211 -8.664 10.951 1.00 95.38 87 ALA A C 1
ATOM 714 O O . ALA A 1 87 ? -5.009 -8.472 11.055 1.00 95.38 87 ALA A O 1
ATOM 715 N N . LEU A 1 88 ? -6.786 -9.846 11.218 1.00 94.19 88 LEU A N 1
ATOM 716 C CA . LEU A 1 88 ? -6.064 -11.082 11.565 1.00 94.19 88 LEU A CA 1
ATOM 717 C C . LEU A 1 88 ? -5.378 -11.740 10.364 1.00 94.19 88 LEU A C 1
ATOM 719 O O . LEU A 1 88 ? -4.365 -12.411 10.537 1.00 94.19 88 LEU A O 1
ATOM 723 N N . VAL A 1 89 ? -5.908 -11.545 9.156 1.00 94.50 89 VAL A N 1
ATOM 724 C CA . VAL A 1 89 ? -5.313 -12.077 7.920 1.00 94.50 89 VAL A CA 1
ATOM 725 C C . VAL A 1 89 ? -4.015 -11.348 7.566 1.00 94.50 89 VAL A C 1
ATOM 727 O O . VAL A 1 89 ? -3.098 -11.958 7.022 1.00 94.50 89 VAL A O 1
ATOM 730 N N . TYR A 1 90 ? -3.926 -10.053 7.872 1.00 88.25 90 TYR A N 1
ATOM 731 C CA . TYR A 1 90 ? -2.803 -9.195 7.486 1.00 88.25 90 TYR A CA 1
ATOM 732 C C . TYR A 1 90 ? -1.792 -8.927 8.630 1.00 88.25 90 TYR A C 1
ATOM 734 O O . TYR A 1 90 ? -1.190 -7.854 8.655 1.00 88.25 90 TYR A O 1
ATOM 742 N N . GLN A 1 91 ? -1.600 -9.872 9.566 1.00 66.81 91 GLN A N 1
ATOM 743 C CA . GLN A 1 91 ? -0.649 -9.771 10.701 1.00 66.81 91 GLN A CA 1
ATOM 744 C C . GLN A 1 91 ? 0.665 -10.508 10.459 1.00 66.81 91 GLN A C 1
ATOM 746 O O . GLN A 1 91 ? 0.630 -11.590 9.835 1.00 66.81 91 GLN A O 1
#